Protein AF-A0A383DRN4-F1 (afdb_monomer)

Secondary structure (DSSP, 8-state):
---------STTSSHHHHHHHHHHHTTPPP--HHHHHHHHHHHTT----SGGGGGSHHHHHHHHHHHH-THHHHHHHHHHHHHHTT-

Radius of gyration: 14.15 Å; Cα contacts (8 Å, |Δi|>4): 38; chains: 1; bounding box: 32×26×38 Å

Solvent-accessible surface area (backbone atoms only — not comparable to full-atom values): 5486 Å² total; per-residue (Å²): 131,91,89,77,84,88,84,85,78,70,87,91,76,49,59,70,60,53,47,50,53,51,16,66,77,65,76,44,87,76,81,56,72,67,59,52,47,42,51,54,39,36,77,74,70,46,85,57,66,68,92,61,29,68,78,34,72,67,34,45,51,49,53,56,52,44,74,79,34,69,63,58,59,51,54,45,50,55,50,49,54,54,51,64,73,75,111

Foldseek 3Di:
DDLDDDFDDDPPPCSLVVQVVCCVVVVHDRDDLVVVLLVVVVVVPDPSDDPCSCVDPSVVVSVVVCVVDVVSVVSSVVV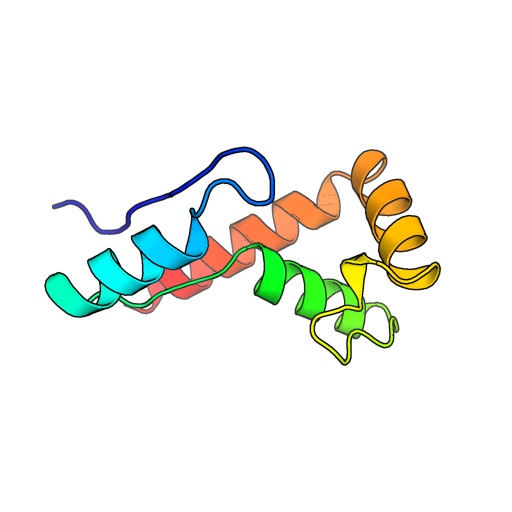VVVVSVVD

Nearest PDB structures (foldseek):
  6n7w-assembly1_H  TM=3.487E-01  e=7.692E+00  Escherichia pha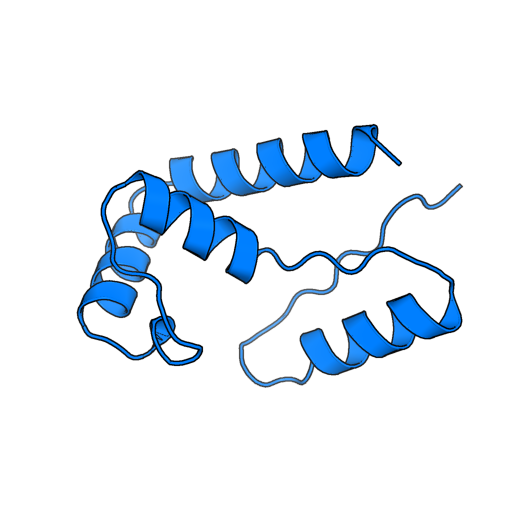ge T7

Sequence (87 aa):
MLKSIIISGPPAIGKTTVAKGLAEEFDLVHLSGGDILKELAKDKGFDTKGNDWWDTQEGMNFLIERQENSEFDKNVDDKLKKLFSKG

Organism: NCBI:txid408172

pLDDT: mean 89.16, std 6.68, range [56.22, 96.75]

InterPro domains:
  IPR027417 P-loop containing nucleoside triphosphate hydrolase [G3DSA:3.40.50.300] (3-86)
  IPR027417 P-loop containing nucleoside triphosphate hydrolase [SSF52540] (3-84)

Mean predicted aligned error: 4.18 Å

Structure (mmCIF, N/CA/C/O backbone):
data_AF-A0A383DRN4-F1
#
_entry.id   AF-A0A383DRN4-F1
#
loop_
_atom_site.group_PDB
_atom_site.id
_atom_site.type_symbol
_atom_site.label_atom_id
_atom_site.label_alt_id
_atom_site.label_comp_id
_atom_site.label_asym_id
_atom_site.label_entity_id
_atom_site.label_seq_id
_atom_site.pdbx_PDB_ins_code
_atom_site.Cartn_x
_atom_site.Cartn_y
_atom_site.Cartn_z
_atom_site.occupancy
_atom_site.B_iso_or_equiv
_atom_site.auth_seq_id
_atom_site.auth_comp_id
_atom_site.auth_asym_id
_atom_site.auth_atom_id
_atom_site.pdbx_PDB_model_num
ATOM 1 N N . MET A 1 1 ? -5.898 6.527 23.925 1.00 56.59 1 MET A N 1
ATOM 2 C CA . MET A 1 1 ? -6.668 5.502 23.191 1.00 56.59 1 MET A CA 1
ATOM 3 C C . MET A 1 1 ? -5.858 5.123 21.960 1.00 56.59 1 MET A C 1
ATOM 5 O O . MET A 1 1 ? -5.437 6.036 21.255 1.00 56.59 1 MET A O 1
ATOM 9 N N . LEU A 1 2 ? -5.538 3.840 21.776 1.00 56.22 2 LEU A N 1
ATOM 10 C CA . LEU A 1 2 ? -4.777 3.355 20.617 1.00 56.22 2 LEU A CA 1
ATOM 11 C C . LEU A 1 2 ? -5.648 3.535 19.369 1.00 56.22 2 LEU A C 1
ATOM 13 O O . LEU A 1 2 ? -6.778 3.065 19.350 1.00 56.22 2 LEU A O 1
ATOM 17 N N . LYS A 1 3 ? -5.156 4.292 18.385 1.00 75.12 3 LYS A N 1
ATOM 18 C CA . LYS A 1 3 ? -5.913 4.651 17.175 1.00 75.12 3 LYS A CA 1
ATOM 19 C C . LYS A 1 3 ? -5.493 3.840 15.941 1.00 75.12 3 LYS A C 1
ATOM 21 O O . LYS A 1 3 ? -6.153 3.923 14.917 1.00 75.12 3 LYS A O 1
ATOM 26 N N . SER A 1 4 ? -4.381 3.107 16.011 1.00 84.94 4 SER A N 1
ATOM 27 C CA . SER A 1 4 ? -3.822 2.364 14.878 1.00 84.94 4 SER A CA 1
ATOM 28 C C . SER A 1 4 ? -2.830 1.295 15.336 1.00 84.94 4 SER A C 1
ATOM 30 O O . SER A 1 4 ? -2.159 1.450 16.357 1.00 84.94 4 SER A O 1
ATOM 32 N N 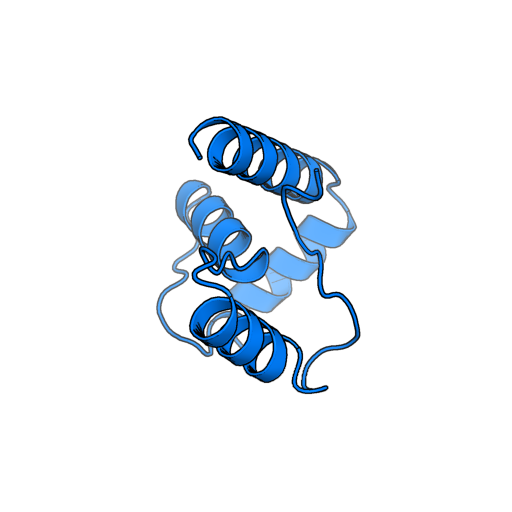. ILE A 1 5 ? -2.728 0.216 14.558 1.00 89.31 5 ILE A N 1
ATOM 33 C CA . ILE A 1 5 ? -1.765 -0.873 14.751 1.00 89.31 5 ILE A CA 1
ATOM 34 C C . ILE A 1 5 ? -0.883 -0.933 13.504 1.00 89.31 5 ILE A C 1
ATOM 36 O O . ILE A 1 5 ? -1.391 -0.964 12.385 1.00 89.31 5 ILE A O 1
ATOM 40 N N . ILE A 1 6 ? 0.437 -0.957 13.693 1.00 90.50 6 ILE A N 1
ATOM 41 C CA . ILE A 1 6 ? 1.401 -1.172 12.608 1.00 90.50 6 ILE A CA 1
ATOM 42 C C . ILE A 1 6 ? 1.923 -2.602 12.713 1.00 90.50 6 ILE A C 1
ATOM 44 O O . ILE A 1 6 ? 2.422 -3.006 13.761 1.00 90.50 6 ILE A O 1
ATOM 48 N N . ILE A 1 7 ? 1.838 -3.350 11.613 1.00 92.69 7 ILE A N 1
ATOM 49 C CA . ILE A 1 7 ? 2.371 -4.712 11.504 1.00 92.69 7 ILE A CA 1
ATOM 50 C C . ILE A 1 7 ? 3.478 -4.709 10.453 1.00 92.69 7 ILE A C 1
ATOM 52 O O . ILE A 1 7 ? 3.233 -4.458 9.274 1.00 92.69 7 ILE A O 1
ATOM 56 N N . SER A 1 8 ? 4.706 -4.993 10.880 1.00 91.44 8 SER A N 1
ATOM 57 C CA . SER A 1 8 ? 5.909 -4.955 10.044 1.00 91.44 8 SER A CA 1
ATOM 58 C C . SER A 1 8 ? 6.699 -6.266 10.126 1.00 91.44 8 SER A C 1
ATOM 60 O O . SER A 1 8 ? 6.472 -7.099 11.000 1.00 91.44 8 SER A O 1
ATOM 62 N N . GLY A 1 9 ? 7.587 -6.491 9.152 1.00 90.56 9 GLY A N 1
ATOM 63 C CA . GLY A 1 9 ? 8.438 -7.685 9.067 1.00 90.56 9 GLY A CA 1
ATOM 64 C C . GLY A 1 9 ? 8.690 -8.171 7.627 1.00 90.56 9 GLY A C 1
ATOM 65 O O . GLY A 1 9 ? 8.062 -7.659 6.692 1.00 90.56 9 GLY A O 1
ATOM 66 N N . PRO A 1 10 ? 9.581 -9.164 7.428 1.00 89.06 10 PRO A N 1
ATOM 67 C CA . PRO A 1 10 ? 9.996 -9.655 6.106 1.00 89.06 10 PRO A CA 1
ATOM 68 C C . PRO A 1 10 ? 8.841 -10.113 5.196 1.00 89.06 10 PRO A C 1
ATOM 70 O O . PRO A 1 10 ? 7.758 -10.429 5.698 1.00 89.06 10 PRO A O 1
ATOM 73 N N . PRO A 1 11 ? 9.007 -10.148 3.860 1.00 86.19 11 PRO A N 1
ATOM 74 C CA . PRO A 1 11 ? 7.998 -10.706 2.954 1.00 86.19 11 PRO A CA 1
ATOM 75 C C . PRO A 1 11 ? 7.644 -12.161 3.320 1.00 86.19 11 PRO A C 1
ATOM 77 O O . PRO A 1 11 ? 8.432 -12.866 3.939 1.00 86.19 11 P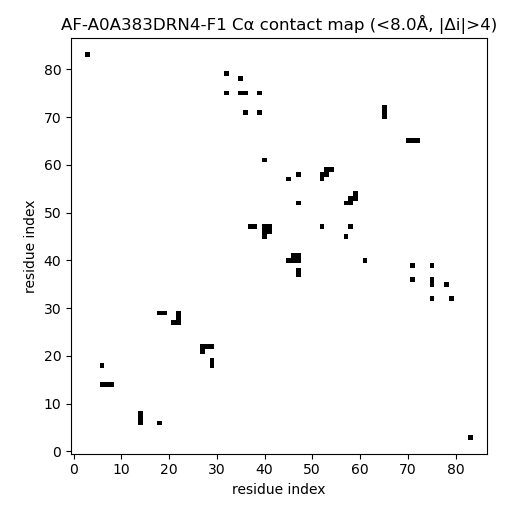RO A O 1
ATOM 80 N N . ALA A 1 12 ? 6.426 -12.589 2.974 1.00 86.62 12 ALA A N 1
ATOM 81 C CA . ALA A 1 12 ? 5.903 -13.950 3.176 1.00 86.62 12 ALA A CA 1
ATOM 82 C C . ALA A 1 12 ? 5.737 -14.478 4.626 1.00 86.62 12 ALA A C 1
ATOM 84 O O . ALA A 1 12 ? 5.241 -15.585 4.793 1.00 86.62 12 ALA A O 1
ATOM 85 N N . ILE A 1 13 ? 6.010 -13.701 5.687 1.00 94.31 13 ILE A N 1
ATOM 86 C CA . ILE A 1 13 ? 5.818 -14.164 7.089 1.00 94.31 13 ILE A CA 1
ATOM 87 C C . ILE A 1 13 ? 4.354 -14.169 7.593 1.00 94.31 13 ILE A C 1
ATOM 89 O O . ILE A 1 13 ? 4.112 -14.370 8.778 1.00 94.31 13 ILE A O 1
ATOM 93 N N . GLY A 1 14 ? 3.371 -13.860 6.739 1.00 93.62 14 GLY A N 1
ATOM 94 C CA . GLY A 1 14 ? 1.949 -13.845 7.125 1.00 93.62 14 GLY A CA 1
ATOM 95 C C . GLY A 1 14 ? 1.408 -12.531 7.715 1.00 93.62 14 GLY A C 1
ATOM 96 O O . GLY A 1 14 ? 0.291 -12.513 8.224 1.00 93.62 14 GLY A O 1
ATOM 97 N N . LYS A 1 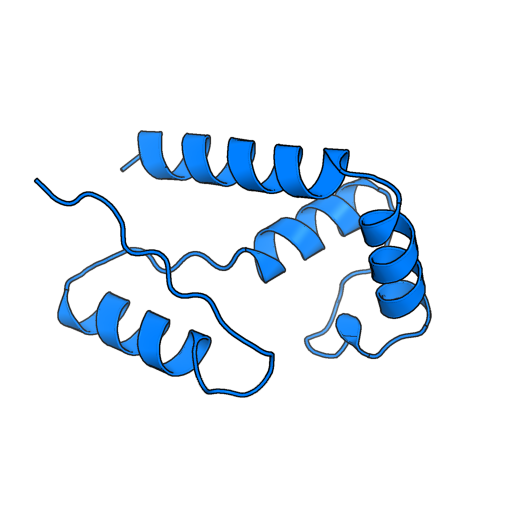15 ? 2.139 -11.410 7.607 1.00 95.62 15 LYS A N 1
ATOM 98 C CA . LYS A 1 15 ? 1.705 -10.091 8.132 1.00 95.62 15 LYS A CA 1
ATOM 99 C C . LYS A 1 15 ? 0.306 -9.690 7.682 1.00 95.62 15 LYS A C 1
ATOM 101 O O . LYS A 1 15 ? -0.513 -9.320 8.507 1.00 95.62 15 LYS A O 1
ATOM 106 N N . THR A 1 16 ? 0.039 -9.773 6.379 1.00 93.00 16 THR A N 1
ATOM 107 C CA . THR A 1 16 ? -1.254 -9.396 5.795 1.00 93.00 16 THR A CA 1
ATOM 108 C C . THR A 1 16 ? -2.378 -10.291 6.305 1.00 93.00 16 THR A C 1
ATOM 110 O O . THR A 1 16 ? -3.479 -9.809 6.536 1.00 93.00 16 THR A O 1
ATOM 113 N N . THR A 1 17 ? -2.100 -11.578 6.524 1.00 95.81 17 THR A N 1
ATOM 114 C CA . THR A 1 17 ? -3.064 -12.518 7.103 1.00 95.81 17 THR A CA 1
ATOM 115 C C . THR A 1 17 ? -3.439 -12.099 8.522 1.00 95.81 17 THR A C 1
ATOM 117 O O . THR A 1 17 ? -4.619 -11.954 8.822 1.00 95.81 17 THR A O 1
ATOM 120 N N . VAL A 1 18 ? -2.443 -11.821 9.371 1.00 96.44 18 VAL A N 1
ATOM 121 C CA . VAL A 1 18 ? -2.673 -11.361 10.752 1.00 96.44 18 VAL A CA 1
ATOM 122 C C . VAL A 1 18 ? -3.353 -9.989 10.777 1.00 96.44 18 VAL A C 1
ATOM 124 O O . VAL A 1 18 ? -4.287 -9.787 11.544 1.00 96.44 18 VAL A O 1
ATOM 127 N N . ALA A 1 19 ? -2.937 -9.061 9.911 1.00 95.25 19 ALA A N 1
ATOM 128 C CA . ALA A 1 19 ? -3.514 -7.722 9.816 1.00 95.25 19 ALA A CA 1
ATOM 129 C C . ALA A 1 19 ? -5.005 -7.756 9.471 1.00 95.25 19 ALA A C 1
ATOM 131 O O . ALA A 1 19 ? -5.785 -7.028 10.076 1.00 95.25 19 ALA A O 1
ATOM 132 N N . LYS A 1 20 ? -5.404 -8.614 8.524 1.00 95.81 20 LYS A N 1
ATOM 133 C CA . LYS A 1 20 ? -6.810 -8.798 8.147 1.00 95.81 20 LYS A CA 1
ATOM 134 C C . LYS A 1 20 ? -7.628 -9.429 9.273 1.00 95.81 20 LYS A C 1
ATOM 136 O O . LYS A 1 20 ? -8.711 -8.937 9.550 1.00 95.81 20 LYS A O 1
ATOM 141 N N . GLY A 1 21 ? -7.093 -10.447 9.951 1.00 96.75 21 GLY A N 1
ATOM 142 C CA . GLY A 1 21 ? -7.776 -11.068 11.092 1.00 96.75 21 GLY A CA 1
ATOM 143 C C . GLY A 1 21 ? -7.985 -10.098 12.260 1.00 96.75 21 GLY A C 1
ATOM 144 O O . GLY A 1 21 ? -9.068 -10.041 12.825 1.00 96.75 21 GLY A O 1
ATOM 145 N N . LEU A 1 22 ? -6.980 -9.276 12.582 1.00 94.81 22 LEU A N 1
ATOM 146 C CA . LEU A 1 22 ? -7.120 -8.225 13.599 1.00 94.81 22 LEU A CA 1
ATOM 147 C C . LEU A 1 22 ? -8.108 -7.135 13.172 1.00 94.81 22 LEU A C 1
ATOM 149 O O . LEU A 1 22 ? -8.837 -6.614 14.008 1.00 94.81 22 LEU A O 1
ATOM 153 N N . ALA A 1 23 ? -8.123 -6.776 11.888 1.00 94.12 23 ALA A N 1
ATOM 154 C CA . ALA A 1 23 ? -9.074 -5.807 11.364 1.00 94.12 23 ALA A CA 1
ATOM 155 C C . ALA A 1 23 ? -10.523 -6.291 11.502 1.00 94.12 23 ALA A C 1
ATOM 157 O O . ALA A 1 23 ? -11.375 -5.526 11.937 1.00 94.12 23 ALA A O 1
ATOM 158 N N . GLU A 1 24 ? -10.778 -7.562 11.195 1.00 96.12 24 GLU A N 1
ATOM 159 C CA . GLU A 1 24 ? -12.095 -8.187 11.335 1.00 96.12 24 GLU A CA 1
ATOM 160 C C . GLU A 1 24 ? -12.530 -8.319 12.803 1.00 96.12 24 GLU A C 1
ATOM 162 O O . GLU A 1 24 ? -13.637 -7.918 13.146 1.00 96.12 24 GLU A O 1
ATOM 167 N N . GLU A 1 25 ? -11.651 -8.813 13.682 1.00 96.25 25 GLU A N 1
ATOM 168 C CA . GLU A 1 25 ? -11.970 -9.044 15.101 1.00 96.25 25 GLU A CA 1
ATOM 169 C C . GLU A 1 25 ? -12.251 -7.744 15.873 1.00 96.25 25 GLU A C 1
ATOM 171 O O . GLU A 1 25 ? -13.087 -7.714 16.775 1.00 96.25 25 GLU A O 1
ATOM 176 N N . PHE A 1 26 ? -11.544 -6.662 15.536 1.00 92.50 26 PHE A N 1
ATOM 177 C CA . PHE A 1 26 ? -11.594 -5.40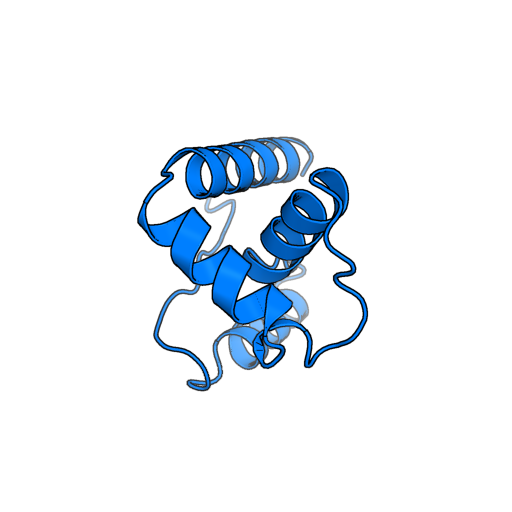1 16.283 1.00 92.50 26 PHE A CA 1
ATOM 178 C C . PHE A 1 26 ? -12.288 -4.257 15.530 1.00 92.50 26 PHE A C 1
ATOM 180 O O . PHE A 1 26 ? -12.177 -3.111 15.969 1.00 92.50 26 PHE A O 1
ATOM 187 N N . ASP A 1 27 ? -12.980 -4.551 14.423 1.00 91.19 27 ASP A N 1
ATOM 188 C CA . ASP A 1 27 ? -13.664 -3.565 13.568 1.00 91.19 27 ASP A CA 1
ATOM 189 C C . ASP A 1 27 ? -12.741 -2.398 13.156 1.00 91.19 27 ASP A C 1
ATOM 191 O O . ASP A 1 27 ? -13.058 -1.214 13.286 1.00 91.19 27 ASP A O 1
ATOM 195 N N . LEU A 1 28 ? -11.527 -2.739 12.706 1.00 89.81 28 LEU A N 1
ATOM 196 C CA . LEU A 1 28 ? -10.529 -1.774 12.242 1.00 89.81 28 LEU A CA 1
ATOM 197 C C . LEU A 1 28 ? -10.456 -1.756 10.716 1.00 89.81 28 LEU A C 1
ATOM 199 O O . LEU A 1 28 ? -10.607 -2.770 10.038 1.00 89.81 28 LEU A O 1
ATOM 203 N N . VAL A 1 29 ? -10.097 -0.604 10.153 1.00 90.19 29 VAL A N 1
ATOM 204 C CA . VAL A 1 29 ? -9.801 -0.494 8.722 1.00 90.19 29 VAL A CA 1
ATOM 205 C C . VAL A 1 29 ? -8.406 -1.056 8.433 1.00 90.19 29 VAL A C 1
ATOM 207 O O . VAL A 1 29 ? -7.398 -0.569 8.948 1.00 90.19 29 VAL A O 1
ATOM 210 N N . HIS A 1 30 ? -8.329 -2.064 7.563 1.00 92.19 30 HIS A N 1
ATOM 211 C CA . HIS A 1 30 ? -7.056 -2.593 7.078 1.00 92.19 30 HIS A CA 1
ATOM 212 C C . HIS A 1 30 ? -6.455 -1.689 5.991 1.00 92.19 30 HIS A C 1
ATOM 214 O O . HIS A 1 30 ? -7.050 -1.497 4.930 1.00 92.19 30 HIS A O 1
ATOM 220 N N . LEU A 1 31 ? -5.228 -1.214 6.217 1.00 90.81 31 LEU A N 1
ATOM 221 C CA . LEU A 1 31 ? -4.437 -0.459 5.245 1.00 90.81 31 LEU A CA 1
ATOM 222 C C . LEU A 1 31 ? -3.132 -1.196 4.921 1.00 90.81 31 LEU A C 1
ATOM 224 O O . LEU A 1 31 ? -2.438 -1.681 5.813 1.00 90.81 31 LEU A O 1
ATOM 228 N N . SER A 1 32 ? -2.775 -1.241 3.637 1.00 89.00 32 SER A N 1
ATOM 229 C CA . SER 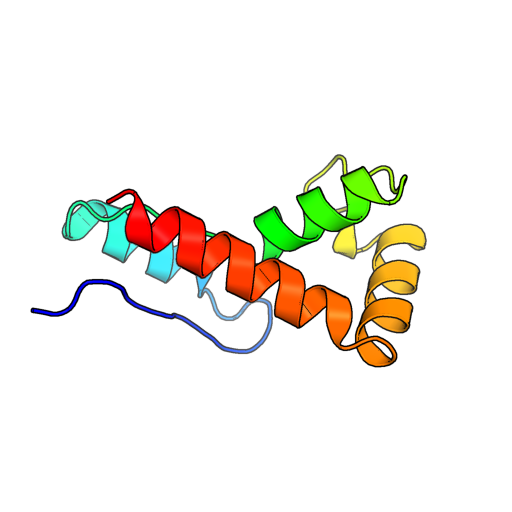A 1 32 ? -1.536 -1.849 3.140 1.00 89.00 32 SER A CA 1
ATOM 230 C C . SER A 1 32 ? -0.594 -0.765 2.627 1.00 89.00 32 SER A C 1
ATOM 232 O O . SER A 1 32 ? -0.900 -0.069 1.659 1.00 89.00 32 SER A O 1
ATOM 234 N N . GLY A 1 33 ? 0.589 -0.650 3.235 1.00 88.44 33 GLY A N 1
ATOM 235 C CA . GLY A 1 33 ? 1.641 0.233 2.719 1.00 88.44 33 GLY A CA 1
ATOM 236 C C . GLY A 1 33 ? 2.092 -0.155 1.305 1.00 88.44 33 GLY A C 1
ATOM 237 O O . GLY A 1 33 ? 2.426 0.716 0.509 1.00 88.44 33 GLY A O 1
ATOM 238 N N . GLY A 1 34 ? 2.035 -1.449 0.963 1.00 89.31 34 GLY A N 1
ATOM 239 C CA . GLY A 1 34 ? 2.331 -1.931 -0.387 1.00 89.31 34 GLY A CA 1
ATOM 240 C C . GLY A 1 34 ? 1.319 -1.436 -1.420 1.00 89.31 34 GLY A C 1
ATOM 241 O O . GLY A 1 34 ? 1.718 -1.019 -2.502 1.00 89.31 34 GLY A O 1
ATOM 242 N N . ASP A 1 35 ? 0.030 -1.411 -1.081 1.00 89.81 35 ASP A N 1
ATOM 243 C CA . ASP A 1 35 ? -1.018 -0.972 -2.013 1.00 89.81 35 ASP A CA 1
ATOM 244 C C . ASP A 1 35 ? -0.892 0.531 -2.286 1.00 89.81 35 ASP A C 1
ATOM 246 O O . ASP A 1 35 ? -0.912 0.962 -3.436 1.00 89.81 35 ASP A O 1
ATOM 250 N N . ILE A 1 36 ? -0.633 1.323 -1.239 1.00 91.31 36 ILE A N 1
ATOM 251 C CA . ILE A 1 36 ? -0.359 2.762 -1.364 1.00 91.31 36 ILE A CA 1
ATOM 252 C C . ILE A 1 36 ? 0.879 3.008 -2.232 1.00 91.31 36 ILE A C 1
ATOM 254 O O . ILE A 1 36 ? 0.888 3.918 -3.060 1.00 91.31 36 ILE A O 1
ATOM 258 N N . LEU A 1 37 ? 1.919 2.189 -2.069 1.00 91.50 37 LEU A N 1
ATOM 259 C CA . LEU A 1 37 ? 3.130 2.289 -2.870 1.00 91.50 37 LEU A CA 1
ATOM 260 C C . LEU A 1 37 ? 2.876 1.934 -4.349 1.00 91.50 37 LEU A C 1
ATOM 262 O O . LEU A 1 37 ? 3.387 2.635 -5.221 1.00 91.50 37 LEU A O 1
ATOM 266 N N . LYS A 1 38 ? 2.044 0.920 -4.647 1.00 91.62 38 LYS A N 1
ATOM 267 C CA . LYS A 1 38 ? 1.600 0.622 -6.027 1.00 91.62 38 LYS A CA 1
ATOM 268 C C . LYS A 1 38 ? 0.816 1.778 -6.644 1.00 91.62 38 LYS A C 1
ATOM 270 O O . LYS A 1 38 ? 0.958 2.035 -7.837 1.00 91.62 38 LYS A O 1
ATOM 275 N N . GLU A 1 39 ? -0.014 2.466 -5.862 1.00 90.44 39 GLU A N 1
ATOM 276 C CA . GLU A 1 39 ? -0.742 3.648 -6.335 1.00 90.44 39 GLU A CA 1
ATOM 277 C C . GLU A 1 39 ? 0.216 4.793 -6.685 1.00 90.44 39 GLU A C 1
ATOM 279 O O . GLU A 1 39 ? 0.097 5.374 -7.758 1.00 90.44 39 GLU A O 1
ATOM 284 N N . LEU A 1 40 ? 1.217 5.065 -5.842 1.00 88.50 40 LEU A N 1
ATOM 285 C CA . LEU A 1 40 ? 2.231 6.089 -6.129 1.00 88.50 40 LEU A CA 1
ATOM 286 C C . LEU A 1 40 ? 3.072 5.747 -7.367 1.00 88.50 40 LEU A C 1
ATOM 288 O O . LEU A 1 40 ? 3.401 6.627 -8.159 1.00 88.50 40 LEU A O 1
ATOM 292 N N . ALA A 1 41 ? 3.408 4.471 -7.553 1.00 90.19 41 ALA A N 1
ATOM 293 C CA . ALA A 1 41 ? 4.064 4.006 -8.769 1.00 90.19 41 ALA A CA 1
ATOM 294 C C . ALA A 1 41 ? 3.164 4.208 -10.000 1.00 90.19 41 ALA A C 1
ATOM 296 O O . ALA A 1 41 ? 3.619 4.702 -11.029 1.00 90.19 41 ALA A O 1
ATOM 297 N N . LYS A 1 42 ? 1.862 3.929 -9.891 1.00 90.94 42 LYS A N 1
ATOM 298 C CA . LYS A 1 42 ? 0.909 4.203 -10.972 1.00 90.94 42 LYS A CA 1
ATOM 299 C C . LYS A 1 42 ? 0.859 5.689 -11.335 1.00 90.94 42 LYS A C 1
ATOM 301 O O . LYS A 1 42 ? 0.874 6.019 -12.518 1.00 90.94 42 LYS A O 1
ATOM 306 N N . ASP A 1 43 ? 0.867 6.574 -10.339 1.00 87.88 43 ASP A N 1
ATOM 307 C CA . ASP A 1 43 ? 0.886 8.030 -10.544 1.00 87.88 43 ASP A CA 1
ATOM 308 C C . ASP A 1 43 ? 2.169 8.506 -11.256 1.00 87.88 43 ASP A C 1
ATOM 310 O O . ASP A 1 43 ? 2.146 9.504 -11.975 1.00 87.88 43 ASP A O 1
ATOM 314 N N . LYS A 1 44 ? 3.279 7.767 -11.115 1.00 84.38 44 LYS A N 1
ATOM 315 C CA . LYS A 1 44 ? 4.531 7.989 -11.859 1.00 84.38 44 LYS A CA 1
ATOM 316 C C . LYS A 1 44 ? 4.554 7.372 -13.267 1.00 84.38 44 LYS A C 1
ATOM 318 O O . LYS A 1 44 ? 5.531 7.564 -13.985 1.00 84.38 44 LYS A O 1
ATOM 323 N N . GLY A 1 45 ? 3.502 6.661 -13.675 1.00 86.75 45 GLY A N 1
ATOM 324 C CA . GLY A 1 45 ? 3.374 6.069 -15.011 1.00 86.75 45 GLY A CA 1
ATOM 325 C C . GLY A 1 45 ? 3.734 4.585 -15.113 1.00 86.75 45 GLY A C 1
ATOM 326 O O . GLY A 1 45 ? 3.784 4.067 -16.226 1.00 86.75 45 GLY A O 1
ATOM 327 N N . PHE A 1 46 ? 3.959 3.887 -13.995 1.00 87.06 46 PHE A N 1
ATOM 328 C CA . PHE A 1 46 ? 4.166 2.434 -14.003 1.00 87.06 46 PHE A CA 1
ATOM 329 C C . PHE A 1 46 ? 2.830 1.688 -14.176 1.00 87.06 46 PHE A C 1
ATOM 331 O O . PHE A 1 46 ? 1.822 2.066 -13.569 1.00 87.06 46 PHE A O 1
ATOM 338 N N . ASP A 1 47 ? 2.799 0.595 -14.950 1.00 87.06 47 ASP A N 1
ATOM 339 C CA . ASP A 1 47 ? 1.597 -0.245 -15.062 1.00 87.06 47 ASP A CA 1
ATOM 340 C C . ASP A 1 47 ? 1.528 -1.253 -13.907 1.00 87.06 47 ASP A C 1
ATOM 342 O O . ASP A 1 47 ? 1.958 -2.397 -14.008 1.00 87.06 47 ASP A O 1
ATOM 346 N N . THR A 1 48 ? 0.975 -0.820 -12.773 1.00 88.88 48 THR A N 1
ATOM 347 C CA . THR A 1 48 ? 0.978 -1.601 -11.523 1.00 88.88 48 THR A CA 1
ATOM 348 C C . THR A 1 48 ? -0.134 -2.647 -11.404 1.00 88.88 48 THR A C 1
ATOM 350 O O . THR A 1 48 ? -0.484 -3.077 -10.298 1.00 88.88 48 THR A O 1
ATOM 353 N N . LYS A 1 49 ? -0.732 -3.057 -12.532 1.00 86.19 49 LYS A N 1
ATOM 354 C CA . LYS A 1 49 ? -1.801 -4.065 -12.551 1.00 86.19 49 LYS A CA 1
ATOM 355 C C . LYS A 1 49 ? -1.266 -5.441 -12.153 1.00 86.19 49 LYS A C 1
ATOM 357 O O . LYS A 1 49 ? -0.154 -5.815 -12.493 1.00 86.19 49 LYS A O 1
ATOM 362 N N . GLY A 1 50 ? -2.113 -6.216 -11.479 1.00 83.50 50 GLY A N 1
ATOM 363 C CA . GLY A 1 50 ? -1.782 -7.577 -11.064 1.00 83.50 50 GLY A CA 1
ATOM 364 C C . GLY A 1 50 ? -1.146 -7.657 -9.675 1.00 83.50 50 GLY A C 1
ATOM 365 O O . GLY A 1 50 ? -0.545 -6.712 -9.146 1.00 83.50 50 GLY A O 1
ATOM 366 N N . ASN A 1 51 ? -1.328 -8.811 -9.035 1.00 80.94 51 ASN A N 1
ATOM 367 C CA . ASN A 1 51 ? -0.752 -9.077 -7.715 1.00 80.94 51 ASN A CA 1
ATOM 368 C C . ASN A 1 51 ? 0.758 -9.336 -7.803 1.00 80.94 51 ASN A C 1
ATOM 370 O O . ASN A 1 51 ? 1.490 -8.936 -6.902 1.00 80.94 51 ASN A O 1
ATOM 374 N N . ASP A 1 52 ? 1.185 -9.906 -8.924 1.00 88.19 52 ASP A N 1
ATOM 375 C CA . ASP A 1 52 ? 2.538 -10.270 -9.343 1.00 88.19 52 ASP A CA 1
ATOM 376 C C . ASP A 1 52 ? 3.376 -9.093 -9.860 1.00 88.19 52 ASP A C 1
ATOM 378 O O . ASP A 1 52 ? 4.539 -9.277 -10.193 1.00 88.19 52 ASP A O 1
ATOM 382 N N . TRP A 1 53 ? 2.835 -7.868 -9.893 1.00 90.94 53 TRP A N 1
ATOM 383 C CA . TRP A 1 53 ? 3.578 -6.697 -10.378 1.00 90.94 53 TRP A CA 1
ATOM 384 C C . TRP A 1 53 ? 4.953 -6.523 -9.710 1.00 90.94 53 TRP A C 1
ATOM 386 O O . TRP A 1 53 ? 5.921 -6.161 -10.376 1.00 90.94 53 TRP A O 1
ATOM 396 N N . TRP A 1 54 ? 5.065 -6.832 -8.414 1.00 90.56 54 TRP A N 1
ATOM 397 C CA . TRP A 1 54 ? 6.332 -6.767 -7.676 1.00 90.56 54 TRP A CA 1
ATOM 398 C C . TRP A 1 54 ? 7.413 -7.708 -8.222 1.00 90.56 54 TRP A C 1
ATOM 400 O O . TRP A 1 54 ? 8.596 -7.424 -8.059 1.00 90.56 54 TRP A O 1
ATOM 410 N N . ASP A 1 55 ? 7.000 -8.790 -8.880 1.00 90.69 55 ASP A N 1
ATOM 411 C CA . ASP A 1 55 ? 7.864 -9.819 -9.453 1.00 90.69 55 ASP A CA 1
ATOM 412 C C . ASP A 1 55 ? 8.199 -9.538 -10.933 1.00 90.69 55 ASP A C 1
ATOM 414 O O . ASP A 1 55 ? 8.943 -10.288 -11.564 1.00 90.69 55 ASP A O 1
ATOM 418 N N . THR A 1 56 ? 7.671 -8.451 -11.506 1.00 92.81 56 THR A N 1
ATOM 419 C CA . THR A 1 56 ? 7.988 -8.013 -12.874 1.00 92.81 56 THR A CA 1
ATOM 420 C C . THR A 1 56 ? 9.279 -7.196 -12.918 1.00 92.81 56 THR A C 1
ATOM 422 O O . THR A 1 56 ? 9.683 -6.587 -11.928 1.00 92.81 56 THR A O 1
ATOM 425 N N . GLN A 1 57 ? 9.904 -7.101 -14.096 1.00 91.62 57 GLN A N 1
ATOM 426 C CA . GLN A 1 57 ? 11.093 -6.261 -14.282 1.00 91.62 57 GLN A CA 1
ATOM 427 C C . GLN A 1 57 ? 10.822 -4.783 -13.950 1.00 91.62 57 GLN A C 1
ATOM 429 O O . GLN A 1 57 ? 11.673 -4.119 -13.363 1.00 91.62 57 GLN A O 1
ATOM 434 N N . GLU A 1 58 ? 9.637 -4.270 -14.291 1.00 91.19 58 GLU A N 1
ATOM 435 C CA . GLU A 1 58 ? 9.229 -2.902 -13.952 1.00 91.19 58 GLU A CA 1
ATOM 436 C C . GLU A 1 58 ? 9.088 -2.709 -12.440 1.00 91.19 58 GLU A C 1
ATOM 438 O O . GLU A 1 58 ? 9.603 -1.729 -11.901 1.00 91.19 58 GLU A O 1
ATOM 443 N N . GLY A 1 59 ? 8.459 -3.662 -11.745 1.00 92.31 59 GLY A N 1
ATOM 444 C CA . GLY A 1 59 ? 8.348 -3.649 -10.286 1.00 92.31 59 GLY A CA 1
ATOM 445 C C . GLY A 1 59 ? 9.712 -3.697 -9.595 1.00 92.31 59 GLY A C 1
ATOM 446 O O . GLY A 1 59 ? 9.963 -2.922 -8.672 1.00 92.31 59 GLY A O 1
ATOM 447 N N . MET A 1 60 ? 10.632 -4.537 -10.077 1.00 91.75 60 MET A N 1
ATOM 448 C CA . MET A 1 60 ? 12.003 -4.594 -9.556 1.00 91.75 60 MET A CA 1
ATOM 449 C C . MET A 1 60 ? 12.759 -3.281 -9.784 1.00 91.75 60 MET A C 1
ATOM 451 O O . MET A 1 60 ? 13.406 -2.784 -8.863 1.00 91.75 60 MET A O 1
ATOM 455 N N . ASN A 1 61 ? 12.641 -2.681 -10.972 1.00 91.25 61 ASN A N 1
ATOM 456 C CA . ASN A 1 61 ? 13.263 -1.389 -11.272 1.00 91.25 61 ASN A CA 1
ATOM 457 C C . ASN A 1 61 ? 12.726 -0.280 -10.357 1.00 91.25 61 ASN A C 1
ATOM 459 O O . ASN A 1 61 ? 13.501 0.525 -9.846 1.00 91.25 61 ASN A O 1
ATOM 463 N N . PHE A 1 62 ? 11.417 -0.274 -10.097 1.00 91.81 62 PHE A N 1
ATOM 464 C CA . PHE A 1 62 ? 10.800 0.645 -9.146 1.00 91.81 62 PHE A CA 1
ATOM 465 C C . PHE A 1 62 ? 11.347 0.462 -7.721 1.00 91.81 62 PHE A C 1
ATOM 467 O O . PHE A 1 62 ? 11.624 1.443 -7.033 1.00 91.81 62 PHE A O 1
ATOM 474 N N . LEU A 1 63 ? 11.534 -0.782 -7.264 1.00 91.50 63 LEU A N 1
ATOM 475 C CA . LEU A 1 63 ? 12.107 -1.054 -5.941 1.00 91.50 63 LEU A CA 1
ATOM 476 C C . LEU A 1 63 ? 13.565 -0.583 -5.830 1.00 91.50 63 LEU A C 1
ATOM 478 O O . LEU A 1 63 ? 13.946 -0.065 -4.781 1.00 91.50 63 LEU A O 1
ATOM 482 N N . ILE A 1 64 ? 14.348 -0.708 -6.906 1.00 91.56 64 ILE A N 1
ATOM 483 C CA . ILE A 1 64 ? 15.715 -0.172 -6.985 1.00 91.56 64 ILE A CA 1
ATOM 484 C C . ILE A 1 64 ? 15.693 1.364 -6.923 1.00 91.56 64 ILE A C 1
ATOM 486 O O . ILE A 1 64 ? 16.427 1.946 -6.131 1.00 91.56 64 ILE A O 1
ATOM 490 N N . GLU A 1 65 ? 14.819 2.033 -7.688 1.00 90.69 65 GLU A N 1
ATOM 491 C CA . GLU A 1 65 ? 14.666 3.499 -7.624 1.00 90.69 65 GLU A CA 1
ATOM 492 C C . GLU A 1 65 ? 14.263 3.955 -6.215 1.00 90.69 65 GLU A C 1
ATOM 494 O O . GLU A 1 65 ? 14.809 4.923 -5.683 1.00 90.69 65 GLU A O 1
ATOM 499 N N . ARG A 1 66 ? 13.332 3.234 -5.578 1.00 91.75 66 ARG A N 1
ATOM 500 C CA . ARG A 1 66 ? 12.891 3.517 -4.209 1.00 91.75 66 ARG A CA 1
ATOM 501 C C . ARG A 1 66 ? 14.031 3.436 -3.202 1.00 91.75 66 ARG A C 1
ATOM 503 O O . ARG A 1 66 ? 14.071 4.256 -2.292 1.00 91.75 66 ARG A O 1
ATOM 510 N N . GLN A 1 67 ? 14.938 2.473 -3.349 1.00 91.31 67 GLN A N 1
ATOM 511 C CA . GLN A 1 67 ? 16.067 2.316 -2.432 1.00 91.31 67 GLN A CA 1
ATOM 512 C C . GLN A 1 67 ? 16.972 3.560 -2.411 1.00 91.31 67 GLN A C 1
ATOM 514 O O . GLN A 1 67 ? 17.478 3.928 -1.353 1.00 91.31 67 GLN A O 1
ATOM 519 N N . GLU A 1 68 ? 17.114 4.233 -3.553 1.00 92.31 68 GLU A N 1
ATOM 520 C CA . GLU A 1 68 ? 17.920 5.451 -3.701 1.00 92.31 68 GLU A CA 1
ATOM 521 C C . GLU A 1 68 ? 17.119 6.741 -3.424 1.00 92.31 68 GLU A C 1
ATOM 523 O O . GLU A 1 68 ? 17.702 7.799 -3.179 1.00 92.31 68 GLU A O 1
ATOM 528 N N . ASN A 1 69 ? 15.780 6.683 -3.427 1.00 89.94 69 ASN A N 1
ATOM 529 C CA . ASN A 1 69 ? 14.911 7.847 -3.260 1.00 89.94 69 ASN A CA 1
ATOM 530 C C . ASN A 1 69 ? 13.941 7.729 -2.066 1.00 89.94 69 ASN A C 1
ATOM 532 O O . ASN A 1 69 ? 12.824 7.223 -2.176 1.00 89.94 69 ASN A O 1
ATOM 536 N N . SER A 1 70 ? 14.320 8.350 -0.942 1.00 90.12 70 SER A N 1
ATOM 537 C CA . SER A 1 70 ? 13.497 8.423 0.283 1.00 90.12 70 SER A CA 1
ATOM 538 C C . SER A 1 70 ? 12.128 9.112 0.133 1.00 90.12 70 SER A C 1
ATOM 540 O O . SER A 1 70 ? 11.305 9.053 1.047 1.00 90.12 70 SER A O 1
ATOM 542 N N . GLU A 1 71 ? 11.872 9.810 -0.976 1.00 91.25 71 GLU A N 1
ATOM 543 C CA . GLU A 1 71 ? 10.613 10.519 -1.216 1.00 91.25 71 GLU A CA 1
ATOM 544 C C . GLU A 1 71 ? 9.420 9.563 -1.327 1.00 91.25 71 GLU A C 1
ATOM 546 O O . GLU A 1 71 ? 8.321 9.897 -0.886 1.00 91.25 71 GLU A O 1
ATOM 551 N N . PHE A 1 72 ? 9.633 8.347 -1.839 1.00 89.50 72 PHE A N 1
ATOM 552 C CA . PHE A 1 72 ? 8.577 7.339 -1.921 1.00 89.50 72 PHE A CA 1
ATOM 553 C C . PHE A 1 72 ? 8.024 6.980 -0.543 1.00 89.50 72 PHE A C 1
ATOM 555 O O . PHE A 1 72 ? 6.812 7.024 -0.341 1.00 89.50 72 PHE A O 1
ATOM 562 N N . ASP A 1 73 ? 8.902 6.685 0.415 1.00 90.38 73 ASP A N 1
ATOM 563 C CA . ASP A 1 73 ? 8.496 6.343 1.778 1.00 90.38 73 ASP A CA 1
ATOM 564 C C . ASP A 1 73 ? 7.829 7.531 2.484 1.00 90.38 73 ASP A C 1
ATOM 566 O O . ASP A 1 73 ? 6.778 7.365 3.101 1.00 90.38 73 ASP A O 1
ATOM 570 N N . LYS A 1 74 ? 8.346 8.755 2.298 1.00 92.94 74 LYS A N 1
ATOM 571 C CA . LYS A 1 74 ? 7.706 9.976 2.825 1.00 92.94 74 LYS A CA 1
ATOM 572 C C . LYS A 1 74 ? 6.286 10.165 2.286 1.00 92.94 74 LYS A C 1
ATOM 574 O O . LYS A 1 74 ? 5.375 10.481 3.049 1.00 92.94 74 LYS A O 1
ATOM 579 N N . ASN A 1 75 ? 6.081 9.939 0.990 1.00 92.06 75 ASN A N 1
ATOM 580 C CA . ASN A 1 75 ? 4.768 10.061 0.359 1.00 92.06 75 ASN A CA 1
ATOM 581 C C . ASN A 1 75 ? 3.784 8.991 0.858 1.00 92.06 75 ASN A C 1
ATOM 583 O O . ASN A 1 75 ? 2.607 9.297 1.080 1.00 92.06 75 ASN A O 1
ATOM 587 N N . VAL A 1 76 ? 4.253 7.755 1.071 1.00 91.38 76 VAL A N 1
ATOM 588 C CA . VAL A 1 76 ? 3.454 6.692 1.705 1.00 91.38 76 VAL A CA 1
ATOM 589 C C . VAL A 1 76 ? 3.050 7.109 3.119 1.00 91.38 76 VAL A C 1
ATOM 591 O O . VAL A 1 76 ? 1.862 7.066 3.447 1.00 91.38 76 VAL A O 1
ATOM 594 N N . ASP A 1 77 ? 4.003 7.572 3.930 1.00 90.06 77 ASP A N 1
ATOM 595 C CA . ASP A 1 77 ? 3.757 8.007 5.306 1.00 90.06 77 ASP A CA 1
ATOM 596 C C . ASP A 1 77 ? 2.740 9.148 5.374 1.00 90.06 77 ASP A C 1
ATOM 598 O O . ASP A 1 77 ? 1.812 9.120 6.185 1.00 90.06 77 ASP A O 1
ATOM 602 N N . ASP A 1 78 ? 2.861 10.151 4.508 1.00 91.88 78 ASP A N 1
ATOM 603 C CA . ASP A 1 78 ? 1.937 11.282 4.487 1.00 91.88 78 ASP A CA 1
ATOM 604 C C . ASP A 1 78 ? 0.529 10.877 4.045 1.00 91.88 78 ASP A C 1
ATOM 606 O O . ASP A 1 78 ? -0.466 11.392 4.570 1.00 91.88 78 ASP A O 1
ATOM 610 N N . LYS A 1 79 ? 0.412 9.912 3.128 1.00 89.69 79 LYS A N 1
ATOM 611 C CA . LYS A 1 79 ? -0.882 9.344 2.738 1.00 89.69 79 LYS A CA 1
ATOM 612 C C . LYS A 1 79 ? -1.501 8.533 3.877 1.00 89.69 79 LYS A C 1
ATOM 614 O O . LYS A 1 79 ? -2.686 8.714 4.159 1.00 89.69 79 LYS A O 1
ATOM 619 N N . LEU A 1 80 ? -0.709 7.737 4.594 1.00 87.69 80 LEU A N 1
ATOM 620 C CA . LEU A 1 80 ? -1.153 7.012 5.788 1.00 87.69 80 LEU A CA 1
ATOM 621 C C . LEU A 1 80 ? -1.612 7.965 6.902 1.00 87.69 80 LEU A C 1
ATOM 623 O O . LEU A 1 80 ? -2.689 7.763 7.459 1.00 87.69 80 LEU A O 1
ATOM 627 N N . LYS A 1 81 ? -0.876 9.051 7.181 1.00 87.69 81 LYS A N 1
ATOM 628 C CA . LYS A 1 81 ? -1.283 10.083 8.160 1.00 87.69 81 LYS A CA 1
ATOM 629 C C . LYS A 1 81 ? -2.608 10.749 7.782 1.00 87.69 81 LYS A C 1
ATOM 631 O O . LYS A 1 81 ? -3.442 11.013 8.652 1.00 87.69 81 LYS A O 1
ATOM 636 N N . LYS A 1 82 ? -2.814 11.027 6.490 1.00 89.38 82 LYS A N 1
ATOM 637 C CA . LYS A 1 82 ? -4.073 11.590 5.978 1.00 89.38 82 LYS A CA 1
ATOM 638 C C . LYS A 1 82 ? -5.234 10.618 6.152 1.00 89.38 82 LYS A C 1
ATOM 640 O O . LYS A 1 82 ? -6.300 11.058 6.565 1.00 89.38 82 LYS A O 1
ATOM 645 N N . LEU A 1 83 ? -5.036 9.334 5.848 1.00 86.25 83 LEU A N 1
ATOM 646 C CA . LEU A 1 83 ? -6.054 8.298 6.053 1.00 86.25 83 LEU A CA 1
ATOM 647 C C . LEU A 1 83 ? -6.394 8.161 7.537 1.00 86.25 83 LEU A C 1
ATOM 649 O O . LEU A 1 83 ? -7.551 8.302 7.899 1.00 86.25 83 LEU A O 1
ATOM 653 N N . PHE A 1 84 ? -5.381 8.053 8.394 1.00 83.25 84 PHE A N 1
ATOM 654 C CA . PHE A 1 84 ? -5.543 8.007 9.847 1.00 83.25 84 P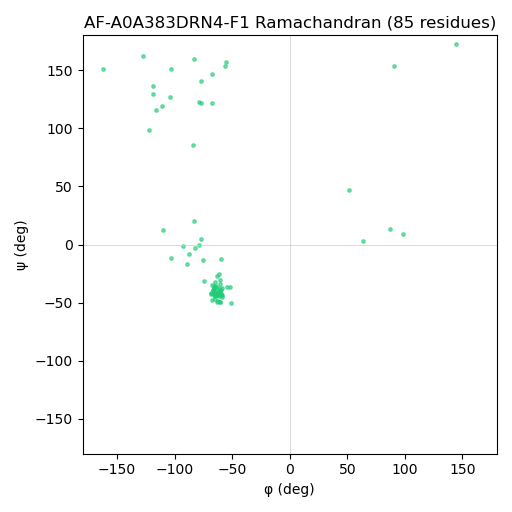HE A CA 1
ATOM 655 C C . PHE A 1 84 ? -6.338 9.192 10.418 1.00 83.25 84 PHE A C 1
ATOM 657 O O . PHE A 1 84 ? -7.093 9.052 11.375 1.00 83.25 84 PHE A O 1
ATOM 664 N N . SER A 1 85 ? -6.163 10.384 9.845 1.00 84.81 85 SER A N 1
ATOM 665 C CA . SER A 1 85 ? -6.861 11.588 10.309 1.00 84.81 85 SER A CA 1
ATOM 666 C C . SER A 1 85 ? -8.337 11.632 9.896 1.00 84.81 85 SER A C 1
ATOM 668 O O . SER A 1 85 ? -9.072 12.473 10.410 1.00 84.81 85 SER A O 1
ATOM 670 N N . LYS A 1 86 ? -8.774 10.770 8.969 1.00 83.44 86 LYS A N 1
ATOM 671 C CA . LYS A 1 86 ? -10.164 10.704 8.490 1.00 83.44 86 L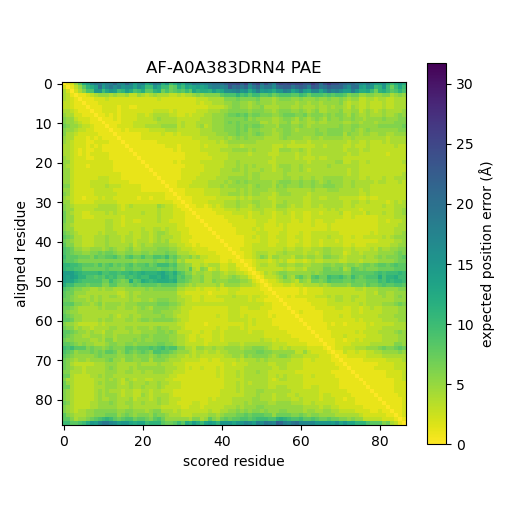YS A CA 1
ATOM 672 C C . LYS A 1 86 ? -11.058 9.784 9.330 1.00 83.44 86 LYS A C 1
ATOM 674 O O . LYS A 1 86 ? -12.270 9.838 9.135 1.00 83.44 86 LYS A O 1
ATOM 679 N N . GLY A 1 87 ? -10.482 9.032 10.270 1.00 65.69 87 GLY A N 1
ATOM 680 C CA . GLY A 1 87 ? -11.158 7.963 11.014 1.00 65.69 87 GLY A CA 1
ATOM 681 C C . GLY A 1 87 ? -10.967 6.623 10.328 1.00 65.69 87 GLY A C 1
ATOM 682 O O . GLY A 1 87 ? -11.873 5.785 10.487 1.00 65.69 87 GLY A O 1
#